Protein AF-A0A924ZFQ1-F1 (afdb_monomer)

Foldseek 3Di:
DVLLVVLVVCCVPDDDDVVNVVSLVVSLVPDDPPLSVLSVCVVVVNQDLPLDDLVLLLVLLCVQDPPVVLVVLCVVVVDSVVSSVVSDDPDPPPDDDDRPVNVSCQSRVDDSVCNSVSVVVND

Solvent-accessible surface area (backbone atoms only — not comparable to full-atom values): 7377 Å² total; per-residue (Å²): 51,68,71,57,53,53,48,53,54,48,57,72,76,49,73,58,69,69,57,45,49,50,53,51,53,53,49,57,72,73,39,58,83,63,36,37,58,51,53,51,26,56,77,70,70,69,59,82,49,88,71,70,43,72,69,56,55,52,51,61,46,48,76,77,36,58,64,70,59,48,50,54,48,36,70,72,64,73,39,71,69,60,38,45,62,72,67,50,71,84,63,76,88,80,72,81,80,56,50,50,46,59,54,52,49,49,57,63,71,45,49,76,86,53,37,64,61,56,53,64,73,73,98

Mean predicted aligned error: 4.25 Å

pLDDT: mean 91.39, std 8.22, range [56.69, 98.44]

Secondary structure (DSSP, 8-state):
-HHHHHHHHHHHH--SHHHHHHHHHHHHHHSPTTHHHHHHHHHTT----TT--HHHHHHHHHTTS-HHHHHHHHHHH--HHHHHHHHS----S-SPPPPHHHHHHHHHHS-TTTHHHHHHTT-

Structure (mmCIF, N/CA/C/O backbone):
data_AF-A0A924ZFQ1-F1
#
_entry.id   AF-A0A924ZFQ1-F1
#
loop_
_atom_site.group_PDB
_atom_site.id
_atom_site.type_symbol
_atom_site.label_atom_id
_atom_site.label_alt_id
_atom_site.label_comp_id
_atom_site.label_asym_id
_atom_site.label_entity_id
_atom_site.label_seq_id
_atom_site.pdbx_PDB_ins_code
_atom_site.Cartn_x
_atom_site.Cartn_y
_atom_site.Cartn_z
_atom_site.occupancy
_atom_site.B_iso_or_equiv
_atom_site.auth_seq_id
_atom_site.auth_comp_id
_atom_site.auth_asym_id
_atom_site.auth_atom_id
_atom_site.pdbx_PDB_model_num
ATOM 1 N N . MET A 1 1 ? -0.551 -9.044 -6.779 1.00 91.75 1 MET A N 1
ATOM 2 C CA . MET A 1 1 ? -0.277 -7.681 -6.301 1.00 91.75 1 MET A CA 1
ATOM 3 C C . MET A 1 1 ? 1.103 -7.611 -5.681 1.00 91.75 1 MET A C 1
ATOM 5 O O . MET A 1 1 ? 1.686 -6.532 -5.690 1.00 91.75 1 MET A O 1
ATOM 9 N N . LYS A 1 2 ? 1.677 -8.729 -5.209 1.00 91.25 2 LYS A N 1
ATOM 10 C CA . LYS A 1 2 ? 3.017 -8.768 -4.599 1.00 91.25 2 LYS A CA 1
ATOM 11 C C . LYS A 1 2 ? 4.109 -8.115 -5.457 1.00 91.25 2 LYS A C 1
ATOM 13 O O . LYS A 1 2 ? 5.034 -7.508 -4.928 1.00 91.25 2 LYS A O 1
ATOM 18 N N . ALA A 1 3 ? 4.039 -8.216 -6.788 1.00 94.38 3 ALA A N 1
ATOM 19 C CA . ALA A 1 3 ? 4.982 -7.523 -7.677 1.00 94.38 3 ALA A CA 1
ATOM 20 C C . ALA A 1 3 ? 4.882 -5.988 -7.580 1.00 94.38 3 ALA A C 1
ATOM 22 O O . ALA A 1 3 ? 5.909 -5.316 -7.515 1.00 94.38 3 ALA A O 1
ATOM 23 N N . PHE A 1 4 ? 3.665 -5.442 -7.531 1.00 97.12 4 PHE A N 1
ATOM 24 C CA . PHE A 1 4 ? 3.429 -4.004 -7.395 1.00 97.12 4 PHE A CA 1
ATOM 25 C C . PHE A 1 4 ? 3.811 -3.492 -6.002 1.00 97.12 4 PHE A C 1
ATOM 27 O O . PHE A 1 4 ? 4.497 -2.480 -5.898 1.00 97.12 4 PHE A O 1
ATOM 34 N N . ALA A 1 5 ? 3.464 -4.227 -4.940 1.00 94.5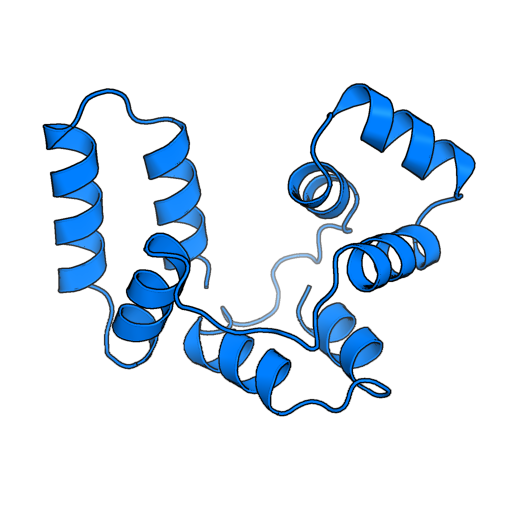0 5 ALA A N 1
ATOM 35 C CA . ALA A 1 5 ? 3.876 -3.895 -3.574 1.00 94.50 5 ALA A CA 1
ATOM 36 C C . ALA A 1 5 ? 5.409 -3.807 -3.449 1.00 94.50 5 ALA A C 1
ATOM 38 O O . ALA A 1 5 ? 5.940 -2.806 -2.970 1.00 94.50 5 ALA A O 1
ATOM 39 N N . ARG A 1 6 ? 6.133 -4.792 -4.006 1.00 95.81 6 ARG A N 1
ATOM 40 C CA . ARG A 1 6 ? 7.605 -4.771 -4.078 1.00 95.81 6 ARG A CA 1
ATOM 41 C C . ARG A 1 6 ? 8.151 -3.596 -4.888 1.00 95.81 6 ARG A C 1
ATOM 43 O O . ARG A 1 6 ? 9.224 -3.090 -4.573 1.00 95.81 6 ARG A O 1
ATOM 50 N N . LEU A 1 7 ? 7.460 -3.156 -5.943 1.00 97.94 7 LEU A N 1
ATOM 51 C CA . LEU A 1 7 ? 7.857 -1.946 -6.666 1.00 97.94 7 LEU A CA 1
ATOM 52 C C . LEU A 1 7 ? 7.752 -0.716 -5.755 1.00 97.94 7 LEU A C 1
ATOM 54 O O . LEU A 1 7 ? 8.713 0.046 -5.691 1.00 97.94 7 LEU A O 1
ATOM 58 N N . LEU A 1 8 ? 6.621 -0.528 -5.066 1.00 96.38 8 LEU A N 1
ATOM 59 C CA . LEU A 1 8 ? 6.399 0.621 -4.180 1.00 96.38 8 LEU A CA 1
ATOM 60 C C . LEU A 1 8 ? 7.448 0.686 -3.066 1.00 96.38 8 LEU A C 1
ATOM 62 O O . LEU A 1 8 ? 8.080 1.726 -2.888 1.00 96.38 8 LEU A O 1
ATOM 66 N N . GLU A 1 9 ? 7.699 -0.439 -2.398 1.00 95.19 9 GLU A N 1
ATOM 67 C CA . GLU A 1 9 ? 8.735 -0.557 -1.369 1.00 95.19 9 GLU A CA 1
ATOM 68 C C . GLU A 1 9 ? 10.114 -0.163 -1.920 1.00 95.19 9 GLU A C 1
ATOM 70 O O . GLU A 1 9 ? 10.788 0.725 -1.393 1.00 95.19 9 GLU A O 1
ATOM 75 N N . ARG A 1 10 ? 10.524 -0.743 -3.056 1.00 97.12 10 ARG A N 1
ATOM 76 C CA . ARG A 1 10 ? 11.817 -0.403 -3.667 1.00 97.12 10 ARG A CA 1
ATOM 77 C C . ARG A 1 10 ? 11.882 1.062 -4.086 1.00 97.12 10 ARG A C 1
ATOM 79 O O . ARG A 1 10 ? 12.938 1.669 -3.944 1.00 97.12 10 ARG A O 1
ATOM 86 N N . LEU A 1 11 ? 10.800 1.653 -4.590 1.00 97.44 11 LEU A N 1
ATOM 87 C CA . LEU A 1 11 ? 10.765 3.073 -4.956 1.00 97.44 11 LEU A CA 1
ATOM 88 C C . LEU A 1 11 ? 10.878 4.006 -3.743 1.00 97.44 11 LEU A C 1
ATOM 90 O O . LEU A 1 11 ? 11.473 5.083 -3.883 1.00 97.44 11 LEU A O 1
ATOM 94 N N . ALA A 1 12 ? 10.335 3.605 -2.590 1.00 94.69 12 ALA A N 1
ATOM 95 C CA . ALA A 1 12 ? 10.436 4.344 -1.335 1.00 94.69 12 ALA A CA 1
ATOM 96 C C . ALA A 1 12 ? 11.879 4.353 -0.808 1.00 94.69 12 ALA A C 1
ATOM 98 O O . ALA A 1 12 ? 12.410 5.417 -0.494 1.00 94.69 12 ALA A O 1
ATOM 99 N N . PHE A 1 13 ? 12.547 3.194 -0.813 1.00 96.00 13 PHE A N 1
ATOM 100 C CA . PHE A 1 13 ? 13.878 3.030 -0.212 1.00 96.00 13 PHE A CA 1
ATOM 101 C C . PHE A 1 13 ? 15.064 3.172 -1.186 1.00 96.00 13 PHE A C 1
ATOM 103 O O . PHE A 1 13 ? 16.217 3.188 -0.759 1.00 96.00 13 PHE A O 1
ATOM 110 N N . THR A 1 14 ? 14.830 3.307 -2.496 1.00 97.06 14 THR A N 1
ATOM 111 C CA . THR A 1 14 ? 15.909 3.511 -3.480 1.00 97.06 14 THR A CA 1
ATOM 112 C C . THR A 1 14 ? 16.212 4.994 -3.669 1.00 97.06 14 THR A C 1
ATOM 114 O O . THR A 1 14 ? 15.370 5.756 -4.140 1.00 97.06 14 THR A O 1
ATOM 117 N N . ALA A 1 15 ? 17.446 5.412 -3.390 1.00 95.31 15 ALA A N 1
ATOM 118 C CA . ALA A 1 15 ? 17.918 6.752 -3.726 1.00 95.31 15 ALA A CA 1
ATOM 119 C C . ALA A 1 15 ? 18.322 6.868 -5.209 1.00 95.31 15 ALA A C 1
ATOM 121 O O . ALA A 1 15 ? 18.736 5.902 -5.848 1.00 95.31 15 ALA A O 1
ATOM 122 N N 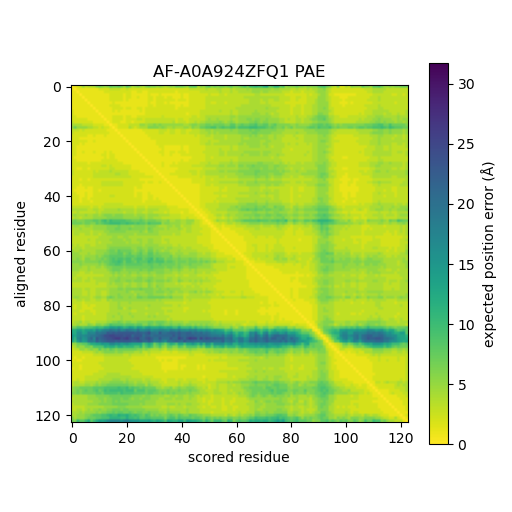. GLY A 1 16 ? 18.256 8.086 -5.751 1.00 96.75 16 GLY A N 1
ATOM 123 C CA . GLY A 1 16 ? 18.739 8.396 -7.097 1.00 96.75 16 GLY A CA 1
ATOM 124 C C . GLY A 1 16 ? 17.709 8.166 -8.208 1.00 96.75 16 GLY A C 1
ATOM 125 O O . GLY A 1 16 ? 17.080 7.116 -8.333 1.00 96.75 16 GLY A O 1
ATOM 126 N N . ARG A 1 17 ? 17.566 9.172 -9.078 1.00 97.50 17 ARG A N 1
ATOM 127 C CA . ARG A 1 17 ? 16.587 9.175 -10.176 1.00 97.50 17 ARG A CA 1
ATOM 128 C C . ARG A 1 17 ? 16.770 7.999 -11.137 1.00 97.50 17 ARG A C 1
ATOM 130 O O . ARG A 1 17 ? 15.799 7.326 -11.459 1.00 97.50 17 ARG A O 1
ATOM 137 N N . ASN A 1 18 ? 17.998 7.744 -11.586 1.00 98.19 18 ASN A N 1
ATOM 138 C CA . ASN A 1 18 ? 18.257 6.707 -12.590 1.00 98.19 18 ASN A CA 1
ATOM 139 C C . ASN A 1 18 ? 17.966 5.300 -12.051 1.00 98.19 18 ASN A C 1
ATOM 141 O O . ASN A 1 18 ? 17.410 4.484 -12.775 1.00 98.19 18 ASN A O 1
ATOM 145 N N . ALA A 1 19 ? 18.251 5.040 -10.771 1.00 97.94 19 ALA A N 1
ATOM 146 C CA . ALA A 1 19 ? 17.912 3.768 -10.141 1.00 97.94 19 ALA A CA 1
ATOM 147 C C . ALA A 1 19 ? 16.388 3.557 -10.088 1.00 97.94 19 ALA A C 1
ATOM 149 O O . ALA A 1 19 ? 15.904 2.500 -10.490 1.00 97.94 19 ALA A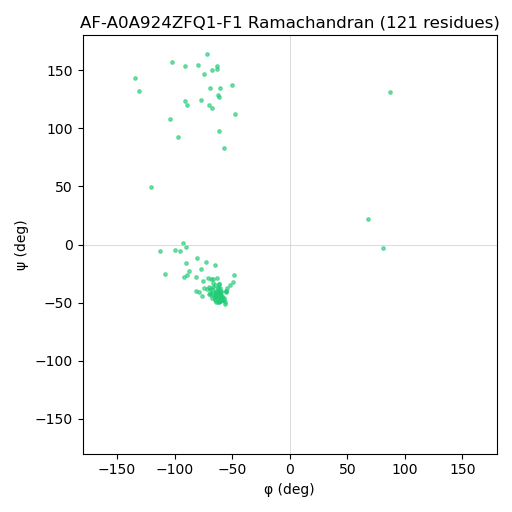 O 1
ATOM 150 N N . LYS A 1 20 ? 15.618 4.586 -9.700 1.00 98.12 20 LYS A N 1
ATOM 151 C CA . LYS A 1 20 ? 14.144 4.541 -9.742 1.00 98.12 20 LYS A CA 1
ATOM 152 C C . LYS A 1 20 ? 13.604 4.315 -11.158 1.00 98.12 20 LYS A C 1
ATOM 154 O O . LYS A 1 20 ? 12.689 3.516 -11.334 1.00 98.12 20 LYS A O 1
ATOM 159 N N . LEU A 1 21 ? 14.185 4.963 -12.172 1.00 98.25 21 LEU A N 1
ATOM 160 C CA . LEU A 1 21 ? 13.800 4.750 -13.574 1.00 98.25 21 LEU A CA 1
ATOM 161 C C . LEU A 1 21 ? 14.040 3.304 -14.022 1.00 98.25 21 LEU A C 1
ATOM 163 O O . LEU A 1 21 ? 13.175 2.728 -14.675 1.00 98.25 21 LEU A O 1
ATOM 167 N N . THR A 1 22 ? 15.159 2.694 -13.628 1.00 98.31 22 THR A N 1
ATOM 168 C CA . THR A 1 22 ? 15.437 1.279 -13.914 1.00 98.31 22 THR A CA 1
ATOM 169 C C . THR A 1 22 ? 14.401 0.353 -13.273 1.00 98.31 22 THR A C 1
ATOM 171 O O . THR A 1 22 ? 13.936 -0.581 -13.926 1.00 98.31 22 THR A O 1
ATOM 174 N N . LEU A 1 23 ? 13.996 0.617 -12.023 1.00 98.38 23 LEU A N 1
ATOM 175 C CA . LEU A 1 23 ? 12.947 -0.155 -11.340 1.00 98.38 23 LEU A CA 1
ATOM 176 C C . LEU A 1 23 ? 11.607 -0.075 -12.077 1.00 98.38 23 LEU A C 1
ATOM 178 O O . LEU A 1 23 ? 10.976 -1.104 -12.320 1.00 98.38 23 LEU A O 1
ATOM 182 N N . LEU A 1 24 ? 11.202 1.139 -12.459 1.00 98.31 24 LEU A N 1
ATOM 183 C CA . LEU A 1 24 ? 9.972 1.377 -13.211 1.00 98.31 24 LEU A CA 1
ATOM 184 C C . LEU A 1 24 ? 10.009 0.677 -14.573 1.00 98.31 24 LEU A C 1
ATOM 186 O O . LEU A 1 24 ? 9.077 -0.049 -14.910 1.00 98.31 24 LEU A O 1
ATOM 190 N N . ALA A 1 25 ? 11.094 0.846 -15.334 1.00 98.25 25 ALA A N 1
ATOM 191 C CA . ALA A 1 25 ? 11.251 0.233 -16.651 1.00 98.25 25 ALA A CA 1
ATOM 192 C C . ALA A 1 25 ? 11.175 -1.298 -16.575 1.00 98.25 25 ALA A C 1
ATOM 194 O O . ALA A 1 25 ? 10.447 -1.918 -17.350 1.00 98.25 25 ALA A O 1
ATOM 195 N N . HIS A 1 26 ? 11.870 -1.903 -15.607 1.00 98.31 26 HIS A N 1
ATOM 196 C CA . HIS A 1 26 ? 11.821 -3.345 -15.384 1.00 98.31 26 HIS A CA 1
ATOM 197 C C . HIS A 1 26 ? 10.400 -3.816 -15.051 1.00 98.31 26 HIS A C 1
ATOM 199 O O . HIS A 1 26 ? 9.907 -4.763 -15.660 1.00 98.31 26 HIS A O 1
ATOM 205 N N . TYR A 1 27 ? 9.726 -3.150 -14.109 1.00 98.44 27 TYR A N 1
ATOM 206 C CA . TYR A 1 27 ? 8.368 -3.519 -13.717 1.00 98.44 27 TYR A CA 1
ATOM 207 C C . TYR A 1 27 ? 7.392 -3.436 -14.896 1.00 98.44 27 TYR A C 1
ATOM 209 O O . TYR A 1 27 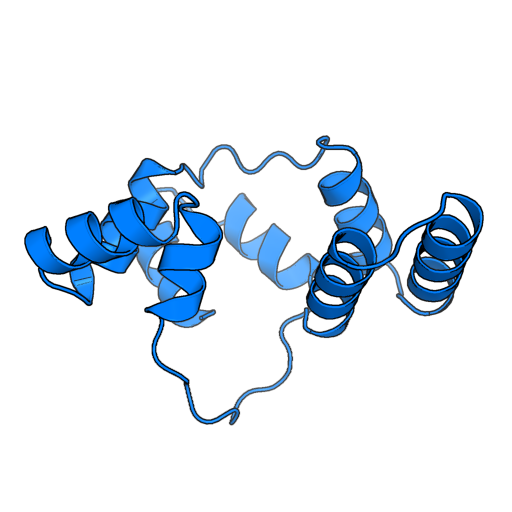? 6.627 -4.371 -15.128 1.00 98.44 27 TYR A O 1
ATOM 217 N N . PHE A 1 28 ? 7.437 -2.353 -15.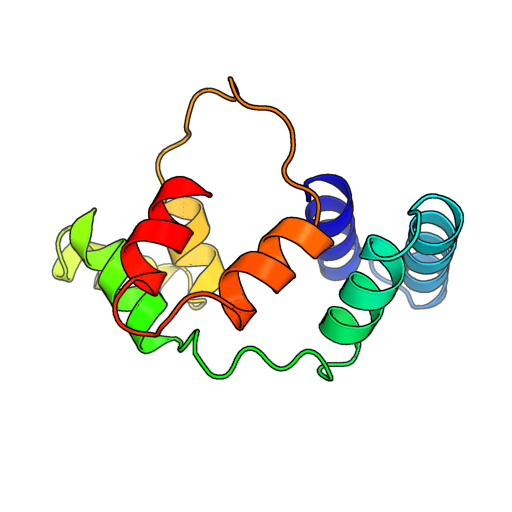675 1.00 98.25 28 PHE A N 1
ATOM 218 C CA . PHE A 1 28 ? 6.528 -2.163 -16.805 1.00 98.25 28 PHE A CA 1
ATOM 219 C C . PHE A 1 28 ? 6.819 -3.095 -17.987 1.00 98.25 28 PHE A C 1
ATOM 221 O O . PHE A 1 28 ? 5.888 -3.477 -18.695 1.00 98.25 28 PHE A O 1
ATOM 228 N N . ALA A 1 29 ? 8.069 -3.515 -18.180 1.00 98.00 29 ALA A N 1
ATOM 229 C CA . ALA A 1 29 ? 8.405 -4.537 -19.167 1.00 98.00 29 ALA A CA 1
ATOM 230 C C . ALA A 1 29 ? 7.881 -5.928 -18.766 1.00 98.00 29 ALA A C 1
ATOM 232 O O . ALA A 1 29 ? 7.410 -6.673 -19.621 1.00 98.00 29 ALA A O 1
ATOM 233 N N . ALA A 1 30 ? 7.943 -6.269 -17.475 1.00 97.19 30 ALA A N 1
ATOM 234 C CA . ALA A 1 30 ? 7.580 -7.595 -16.971 1.00 97.19 30 ALA A CA 1
ATOM 235 C C . ALA A 1 30 ? 6.085 -7.762 -16.636 1.00 97.19 30 ALA A C 1
ATOM 237 O O . ALA A 1 30 ? 5.589 -8.886 -16.599 1.00 97.19 30 ALA A O 1
ATOM 238 N N . THR A 1 31 ? 5.363 -6.670 -16.369 1.00 97.62 31 THR A N 1
ATOM 239 C CA . THR A 1 31 ? 3.958 -6.721 -15.931 1.00 97.62 31 THR A CA 1
ATOM 240 C C . THR A 1 31 ? 3.011 -6.663 -17.133 1.00 97.62 31 THR A C 1
ATOM 242 O O . THR A 1 31 ? 3.090 -5.701 -17.902 1.00 97.62 31 THR A O 1
ATOM 245 N N . PRO A 1 32 ? 2.104 -7.641 -17.311 1.00 96.31 32 PRO A N 1
ATOM 246 C CA . PRO A 1 32 ? 1.128 -7.624 -18.397 1.00 96.31 32 PRO A CA 1
ATOM 247 C C . PRO A 1 32 ? 0.028 -6.573 -18.179 1.00 96.31 32 PRO A C 1
ATOM 249 O O . PRO A 1 32 ? -0.188 -6.071 -17.072 1.00 96.31 32 PRO A O 1
ATOM 252 N N . ASP A 1 33 ? -0.699 -6.254 -19.248 1.00 96.44 33 ASP A N 1
ATOM 253 C CA . ASP A 1 33 ? -1.941 -5.489 -19.139 1.00 96.44 33 ASP A CA 1
ATOM 254 C C . ASP A 1 33 ? -3.068 -6.386 -18.583 1.00 96.44 33 ASP A C 1
ATOM 256 O O . ASP A 1 33 ? -3.087 -7.585 -18.874 1.0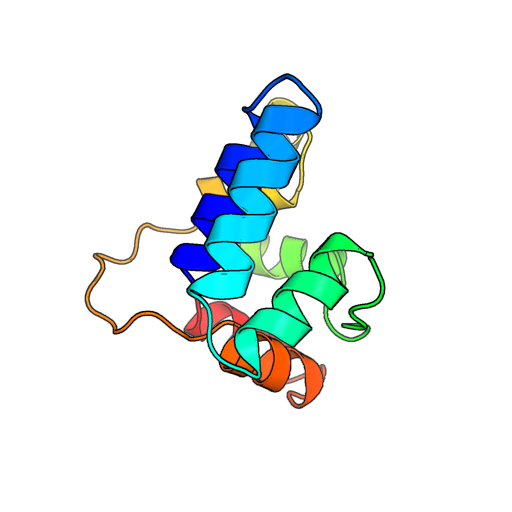0 96.44 33 ASP A O 1
ATOM 260 N N . PRO A 1 34 ? -4.017 -5.836 -17.800 1.00 96.25 34 PRO A N 1
ATOM 261 C CA . PRO A 1 34 ? -4.155 -4.417 -17.451 1.00 96.25 34 PRO A CA 1
ATOM 262 C C . PRO A 1 34 ? -3.401 -3.978 -16.178 1.00 96.25 34 PRO A C 1
ATOM 264 O O . PRO A 1 34 ? -3.418 -2.790 -15.853 1.00 96.25 34 PRO A O 1
ATOM 267 N N . ASP A 1 35 ? -2.717 -4.883 -15.466 1.00 97.31 35 ASP A N 1
ATOM 268 C CA . ASP A 1 35 ? -2.006 -4.585 -14.205 1.00 97.31 35 ASP A CA 1
ATOM 269 C C . ASP A 1 35 ? -0.983 -3.451 -14.354 1.00 97.31 35 ASP A C 1
ATOM 271 O O . ASP A 1 35 ? -0.890 -2.567 -13.500 1.00 97.31 35 ASP A O 1
ATOM 275 N N . ARG A 1 36 ? -0.242 -3.425 -15.465 1.00 96.94 36 ARG A N 1
ATOM 276 C CA . ARG A 1 36 ? 0.696 -2.338 -15.773 1.00 96.94 36 ARG A CA 1
ATOM 277 C C . ARG A 1 36 ? 0.014 -0.970 -15.858 1.00 96.94 36 ARG A C 1
ATOM 279 O O . ARG A 1 36 ? 0.546 0.001 -15.321 1.00 96.94 36 ARG A O 1
ATOM 286 N N . GLY A 1 37 ? -1.141 -0.888 -16.517 1.00 97.19 37 GLY A N 1
ATOM 287 C CA . GLY A 1 37 ? -1.902 0.356 -16.649 1.00 97.19 37 GLY A CA 1
ATOM 288 C C . GLY A 1 37 ? -2.405 0.862 -15.297 1.00 97.19 37 GLY A C 1
ATOM 289 O O . GLY A 1 37 ? -2.270 2.046 -14.988 1.00 97.19 37 GLY A O 1
ATOM 290 N N . TRP A 1 38 ? -2.896 -0.047 -14.452 1.00 97.62 38 TRP A N 1
ATOM 291 C CA . TRP A 1 38 ? -3.317 0.294 -13.093 1.00 97.62 38 TRP A CA 1
ATOM 292 C C . TRP A 1 38 ? -2.161 0.752 -12.210 1.00 97.62 38 TRP A C 1
ATOM 294 O O . TRP A 1 38 ? -2.302 1.737 -11.492 1.00 97.62 38 TRP A O 1
ATOM 304 N N . ALA A 1 39 ? -1.001 0.103 -12.304 1.00 97.69 39 ALA A N 1
ATOM 305 C CA . ALA A 1 39 ? 0.189 0.526 -11.575 1.00 97.69 39 ALA A CA 1
ATOM 306 C C . ALA A 1 39 ? 0.626 1.943 -11.969 1.00 97.69 39 ALA A C 1
ATOM 308 O O . ALA A 1 39 ? 0.950 2.749 -11.097 1.00 97.69 39 ALA A O 1
ATOM 309 N N . LEU A 1 40 ? 0.592 2.267 -13.268 1.00 97.44 40 LEU A N 1
ATOM 310 C CA . LEU A 1 40 ? 0.878 3.618 -13.745 1.00 97.44 40 LEU A CA 1
ATOM 311 C C . LEU A 1 40 ? -0.116 4.629 -13.161 1.00 97.44 40 LEU A C 1
ATOM 313 O O . LEU A 1 40 ? 0.319 5.633 -12.604 1.00 97.44 40 LEU A O 1
ATOM 317 N N . ALA A 1 41 ? -1.418 4.337 -13.225 1.00 97.12 41 ALA A N 1
ATOM 318 C CA . ALA A 1 41 ? -2.455 5.222 -12.699 1.00 97.12 41 ALA A CA 1
ATOM 319 C C . ALA A 1 41 ? -2.296 5.493 -11.192 1.00 97.12 41 ALA A C 1
ATOM 321 O O . ALA A 1 41 ? -2.436 6.635 -10.749 1.00 97.12 41 ALA A O 1
ATOM 322 N N . SER A 1 42 ? -1.947 4.465 -10.412 1.00 95.75 42 SER A N 1
ATOM 323 C CA . SER A 1 42 ? -1.636 4.599 -8.985 1.00 95.75 42 SER A CA 1
ATOM 324 C C . SER A 1 42 ? -0.431 5.511 -8.743 1.00 95.75 42 SER A C 1
ATOM 326 O O . SER A 1 42 ? -0.497 6.408 -7.908 1.00 95.75 42 SER A O 1
ATOM 328 N N . LEU A 1 43 ? 0.663 5.320 -9.490 1.00 96.25 43 LEU A N 1
ATOM 329 C CA . LEU A 1 43 ? 1.904 6.091 -9.329 1.00 96.25 43 LEU A CA 1
ATOM 330 C C . LEU A 1 43 ? 1.761 7.560 -9.750 1.00 96.25 43 LEU A C 1
ATOM 332 O O . LEU A 1 43 ? 2.452 8.419 -9.209 1.00 96.25 43 LEU A O 1
ATOM 336 N N . THR A 1 44 ? 0.884 7.855 -10.712 1.00 96.25 44 THR A N 1
ATOM 337 C CA . THR A 1 44 ? 0.629 9.223 -11.188 1.00 96.25 44 THR A CA 1
ATOM 338 C C . THR A 1 44 ? -0.532 9.913 -10.474 1.00 96.25 44 THR A C 1
ATOM 340 O O . THR A 1 44 ? -0.870 11.038 -10.832 1.00 96.25 44 THR A O 1
ATOM 343 N N . GLY A 1 45 ? -1.168 9.258 -9.497 1.00 93.62 45 GLY A N 1
ATOM 344 C CA . GLY A 1 45 ? -2.309 9.814 -8.763 1.00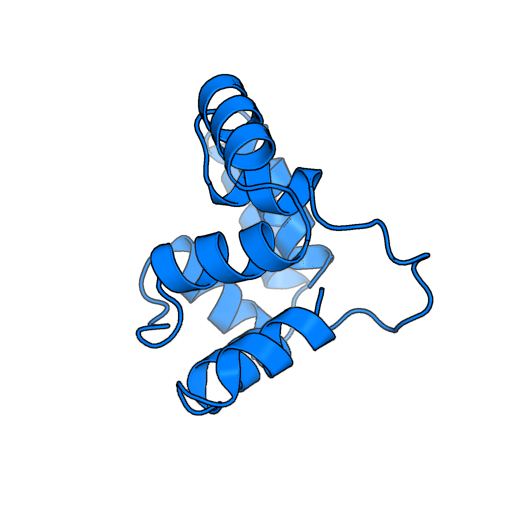 93.62 45 GLY A CA 1
ATOM 345 C C . GLY A 1 45 ? -3.580 9.983 -9.605 1.00 93.62 45 GLY A C 1
ATOM 346 O O . GLY A 1 45 ? -4.432 10.798 -9.270 1.00 93.62 45 GLY A O 1
ATOM 347 N N . THR A 1 46 ? -3.710 9.244 -10.711 1.00 95.19 46 THR A N 1
ATOM 348 C CA . THR A 1 46 ? -4.883 9.289 -11.605 1.00 95.19 46 THR A CA 1
ATOM 349 C C . THR A 1 46 ? -5.859 8.138 -11.362 1.00 95.19 46 THR A C 1
ATOM 351 O O . THR A 1 46 ? -6.934 8.103 -11.963 1.00 95.19 46 THR A O 1
ATOM 354 N N . LEU A 1 47 ? -5.510 7.198 -10.478 1.00 94.19 47 LEU A N 1
ATOM 355 C CA . LEU A 1 47 ? -6.411 6.144 -10.028 1.00 94.19 47 LEU A CA 1
ATOM 356 C C . LEU A 1 47 ? -7.518 6.725 -9.134 1.00 94.19 47 LEU A C 1
ATOM 358 O O . LEU A 1 47 ? -7.247 7.277 -8.071 1.00 94.19 47 LEU A O 1
ATOM 362 N N . ASP A 1 48 ? -8.772 6.547 -9.553 1.00 90.69 48 ASP A N 1
ATOM 363 C CA . ASP A 1 48 ? -9.946 7.042 -8.832 1.00 90.69 48 ASP A CA 1
ATOM 364 C C . ASP A 1 48 ? -10.674 5.911 -8.080 1.00 90.69 48 ASP A C 1
ATOM 366 O O . ASP A 1 48 ? -11.338 5.064 -8.685 1.00 90.69 48 ASP A O 1
ATOM 370 N N . LEU A 1 49 ? -10.553 5.912 -6.747 1.00 90.38 49 LEU A N 1
ATOM 371 C CA . LEU A 1 49 ? -11.187 4.964 -5.820 1.00 90.38 49 LEU A CA 1
ATOM 372 C C . LEU A 1 49 ? -12.093 5.688 -4.808 1.00 90.38 49 LEU A C 1
ATOM 374 O O . LEU A 1 49 ? -11.999 5.441 -3.609 1.00 90.38 49 LEU A O 1
ATOM 378 N N . ARG A 1 50 ? -12.991 6.580 -5.262 1.00 83.56 50 ARG A N 1
ATOM 379 C CA . ARG A 1 50 ? -13.844 7.432 -4.383 1.00 83.56 50 ARG A CA 1
ATOM 380 C C . ARG A 1 50 ? -14.568 6.708 -3.249 1.00 83.56 50 ARG A C 1
ATOM 382 O O . ARG A 1 50 ? -14.930 7.337 -2.259 1.00 83.56 50 ARG A O 1
ATOM 389 N N . GLN A 1 51 ? -14.847 5.417 -3.416 1.00 85.69 51 GLN A N 1
ATOM 390 C CA . GLN A 1 51 ? -15.558 4.627 -2.414 1.00 85.69 51 GLN A CA 1
ATOM 391 C C . GLN A 1 51 ? -14.667 4.224 -1.224 1.00 85.69 51 GLN A C 1
ATOM 393 O O . GLN A 1 51 ? -15.191 3.953 -0.145 1.00 85.69 51 GLN A O 1
ATOM 398 N N . VAL A 1 52 ? -13.340 4.231 -1.392 1.00 90.00 52 VAL A N 1
ATOM 399 C CA . VAL A 1 52 ? -12.355 3.859 -0.369 1.00 90.00 52 VAL A CA 1
ATOM 400 C C . VAL A 1 52 ? -11.837 5.122 0.323 1.00 90.00 52 VAL A C 1
ATOM 402 O O . VAL A 1 52 ? -10.894 5.759 -0.137 1.00 90.00 52 VAL A O 1
ATOM 405 N N . SER A 1 53 ? -12.465 5.514 1.434 1.00 90.75 53 SER A N 1
ATOM 406 C CA . SER A 1 53 ? -12.010 6.659 2.235 1.00 90.75 53 SER A CA 1
ATOM 407 C C . SER A 1 53 ? -11.029 6.241 3.342 1.00 90.75 53 SER A C 1
ATOM 409 O O . SER A 1 53 ? -11.144 5.135 3.875 1.00 90.75 53 SER A O 1
ATOM 411 N N . PRO A 1 54 ? -10.135 7.139 3.801 1.00 90.06 54 PRO A N 1
ATOM 412 C CA . PRO A 1 54 ? -9.304 6.885 4.983 1.00 90.06 54 PRO A CA 1
ATOM 413 C C . PRO A 1 54 ? -10.122 6.508 6.229 1.00 90.06 54 PRO A C 1
ATOM 415 O O . PRO A 1 54 ? -9.743 5.621 6.986 1.00 90.06 54 PRO A O 1
ATOM 418 N N . SER A 1 55 ? -11.294 7.126 6.415 1.00 90.88 55 SER A N 1
ATOM 419 C CA . SER A 1 55 ? -12.204 6.805 7.524 1.00 90.88 55 SER A CA 1
ATOM 420 C C . SER A 1 55 ? -12.772 5.384 7.455 1.00 90.88 55 SER A C 1
ATOM 422 O O . SER A 1 55 ? -12.950 4.751 8.493 1.00 90.88 55 SER A O 1
ATOM 424 N N . LEU A 1 56 ? -13.032 4.863 6.249 1.00 91.69 56 LEU A N 1
ATOM 425 C CA . LEU A 1 56 ? -13.454 3.477 6.057 1.00 91.69 56 LEU A CA 1
ATOM 426 C C . LEU A 1 56 ? -12.344 2.513 6.483 1.00 91.69 56 LEU A C 1
ATOM 428 O O . LEU A 1 56 ? -12.617 1.571 7.222 1.00 91.69 56 LEU A O 1
ATOM 432 N N . LEU A 1 57 ? -11.112 2.766 6.036 1.00 90.88 57 LEU A N 1
ATOM 433 C CA . LEU A 1 57 ? -9.951 1.936 6.361 1.00 90.88 57 LEU A CA 1
ATOM 434 C C . LEU A 1 57 ? -9.647 1.957 7.867 1.00 90.88 57 LEU A C 1
ATOM 436 O O . LEU A 1 57 ? -9.453 0.901 8.463 1.00 90.88 57 LEU A O 1
ATOM 440 N N . ARG A 1 58 ? -9.713 3.133 8.509 1.00 90.62 58 ARG A N 1
ATOM 441 C CA . ARG A 1 58 ? -9.569 3.257 9.969 1.00 90.62 58 ARG A CA 1
ATOM 442 C C . ARG A 1 58 ? -10.625 2.446 10.718 1.00 90.62 58 ARG A C 1
ATOM 444 O O . ARG A 1 58 ? -10.293 1.735 11.657 1.00 90.62 58 ARG A O 1
ATOM 451 N N . ARG A 1 59 ? -11.889 2.508 10.285 1.00 90.12 59 ARG A N 1
ATOM 452 C CA . ARG A 1 59 ? -12.971 1.719 10.892 1.00 90.12 59 ARG A CA 1
ATOM 453 C C . ARG A 1 59 ? -12.722 0.213 10.766 1.00 90.12 59 ARG A C 1
ATOM 455 O O . ARG A 1 59 ? -12.908 -0.499 11.740 1.00 90.12 59 ARG A O 1
ATOM 462 N N . LEU A 1 60 ? -12.272 -0.258 9.600 1.00 89.50 60 LEU A N 1
ATOM 463 C CA . LEU A 1 60 ? -11.946 -1.674 9.375 1.00 89.50 60 LEU A CA 1
ATOM 464 C C . LEU A 1 60 ? -10.831 -2.186 10.294 1.00 89.50 60 LEU A C 1
ATOM 466 O O . LEU A 1 60 ? -10.875 -3.331 10.745 1.00 89.50 60 LEU A O 1
ATOM 470 N N . ALA A 1 61 ? -9.832 -1.349 10.566 1.00 89.44 61 ALA A N 1
ATOM 471 C CA . ALA A 1 61 ? -8.777 -1.679 11.514 1.00 89.44 61 ALA A CA 1
ATOM 472 C C . ALA A 1 61 ? -9.280 -1.653 12.968 1.00 89.44 61 ALA A C 1
ATOM 474 O O . ALA A 1 61 ? -8.947 -2.547 13.742 1.00 89.44 61 ALA A O 1
ATOM 475 N N . GLY A 1 62 ? -10.151 -0.699 13.316 1.00 88.00 62 GLY A N 1
ATOM 476 C CA . GLY A 1 62 ? -10.797 -0.624 14.634 1.00 88.00 62 GLY A CA 1
ATOM 477 C C . GLY A 1 62 ? -11.737 -1.795 14.956 1.00 88.00 62 GLY A C 1
ATOM 478 O O . GLY A 1 62 ? -12.031 -2.042 16.117 1.00 88.00 62 GLY A O 1
ATOM 479 N N . GLU A 1 63 ? -12.184 -2.567 13.961 1.00 88.50 63 GLU A N 1
ATOM 480 C CA . GLU A 1 63 ? -12.908 -3.829 14.198 1.00 88.50 63 GLU A CA 1
ATOM 481 C C . GLU A 1 63 ? -11.992 -4.959 14.708 1.00 88.50 63 GLU A C 1
ATOM 483 O O . GLU A 1 63 ? -12.483 -5.978 15.190 1.00 88.50 63 GLU A O 1
ATOM 488 N N . ARG A 1 64 ? -10.666 -4.806 14.587 1.00 85.69 64 ARG A N 1
ATOM 489 C CA . ARG A 1 64 ? -9.664 -5.834 14.930 1.00 85.69 64 ARG A CA 1
ATOM 490 C C . ARG A 1 64 ? -8.867 -5.508 16.184 1.00 85.69 64 ARG A C 1
ATOM 492 O O . ARG A 1 64 ? -8.356 -6.420 16.828 1.00 85.69 64 ARG A O 1
ATOM 499 N N . VAL A 1 65 ? -8.742 -4.228 16.515 1.00 90.62 65 VAL A N 1
ATOM 500 C CA . VAL A 1 65 ? -7.953 -3.736 17.645 1.00 90.62 65 VAL A CA 1
ATOM 501 C C . VAL A 1 65 ? -8.768 -2.702 18.404 1.00 90.62 65 VAL A C 1
ATOM 503 O O . VAL A 1 65 ? -9.494 -1.917 17.801 1.00 90.62 65 VAL A O 1
ATOM 506 N N . ASP A 1 66 ? -8.631 -2.706 19.729 1.00 93.62 66 ASP A N 1
ATOM 507 C CA . ASP A 1 66 ? -9.206 -1.680 20.595 1.00 93.62 66 ASP A CA 1
ATOM 508 C C . ASP A 1 66 ? -8.846 -0.268 20.102 1.00 93.62 66 ASP A C 1
ATOM 510 O O . ASP A 1 66 ? -7.702 -0.001 19.731 1.00 93.62 66 ASP A O 1
ATOM 514 N N . GLU A 1 67 ? -9.818 0.644 20.118 1.00 92.56 67 GLU A N 1
ATOM 515 C CA . GLU A 1 67 ? -9.655 2.000 19.586 1.00 92.56 67 GLU A CA 1
ATOM 516 C C . GLU A 1 67 ? -8.469 2.731 20.228 1.00 92.56 67 GLU A C 1
ATOM 518 O O . GLU A 1 67 ? -7.682 3.371 19.529 1.00 92.56 6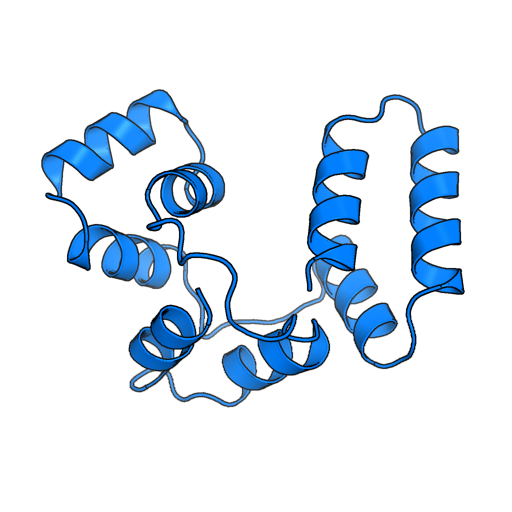7 GLU A O 1
ATOM 523 N N . LYS A 1 68 ? -8.269 2.574 21.543 1.00 95.12 68 LYS A N 1
ATOM 524 C CA . LYS A 1 68 ? -7.175 3.248 22.241 1.00 95.12 68 LYS A CA 1
ATOM 525 C C . LYS A 1 68 ? -5.816 2.677 21.853 1.00 95.12 68 LYS A C 1
ATOM 527 O O . LYS A 1 68 ? -4.847 3.430 21.763 1.00 95.12 68 LYS A O 1
ATOM 532 N N . LEU A 1 69 ? -5.733 1.366 21.635 1.00 94.69 69 LEU A N 1
ATOM 533 C CA . LEU A 1 69 ? -4.512 0.727 21.145 1.00 94.69 69 LEU A CA 1
ATOM 534 C C . LEU A 1 69 ? -4.210 1.145 19.706 1.00 94.69 69 LEU A C 1
ATOM 536 O O . LEU A 1 69 ? -3.061 1.465 19.412 1.00 94.69 69 LEU A O 1
ATOM 540 N N . PHE A 1 70 ? -5.227 1.212 18.843 1.00 94.50 70 PHE A N 1
ATOM 541 C CA . PHE A 1 70 ? -5.060 1.699 17.477 1.00 94.50 70 PHE A CA 1
ATOM 542 C C . PHE A 1 70 ? -4.523 3.133 17.460 1.00 94.50 70 PHE A C 1
ATOM 544 O O . PHE A 1 70 ? -3.570 3.415 16.738 1.00 94.50 70 PHE A O 1
ATOM 551 N N . ASP A 1 71 ? -5.088 4.023 18.279 1.00 94.75 71 ASP A N 1
ATOM 552 C CA . ASP A 1 71 ? -4.637 5.413 18.375 1.00 94.75 71 ASP A CA 1
ATOM 553 C C . ASP A 1 71 ? -3.173 5.512 18.821 1.00 94.75 71 ASP A C 1
ATOM 555 O O . ASP A 1 71 ? -2.402 6.251 18.218 1.00 94.75 71 ASP A O 1
ATOM 559 N N . LEU A 1 72 ? -2.757 4.727 19.822 1.00 96.06 72 LEU A N 1
ATOM 560 C CA . LEU A 1 72 ? -1.359 4.694 20.268 1.00 96.06 72 LEU A CA 1
ATOM 561 C C . LEU A 1 72 ? -0.411 4.162 19.185 1.00 96.06 72 LEU A C 1
ATOM 563 O O . LEU A 1 72 ? 0.691 4.686 19.023 1.00 96.06 72 LEU A O 1
ATOM 567 N N . SER A 1 73 ? -0.822 3.131 18.443 1.00 95.12 73 SER A N 1
ATOM 568 C CA . SER A 1 73 ? -0.049 2.611 17.312 1.00 95.12 73 SER A CA 1
ATOM 569 C C . SER A 1 73 ? 0.066 3.643 16.194 1.00 95.12 73 SER A C 1
ATOM 571 O O . SER A 1 73 ? 1.161 3.870 15.686 1.00 95.12 73 SER A O 1
ATOM 573 N N . TYR A 1 74 ? -1.040 4.302 15.848 1.00 95.12 74 TYR A N 1
ATOM 574 C CA . TYR A 1 74 ? -1.069 5.345 14.830 1.00 95.12 74 TYR A CA 1
ATOM 575 C C . TYR A 1 74 ? -0.206 6.550 15.217 1.00 95.12 74 TYR A C 1
ATOM 577 O O . TYR A 1 74 ? 0.567 7.026 14.389 1.00 95.12 74 TYR A O 1
ATOM 585 N N . ASP A 1 75 ? -0.279 7.006 16.470 1.00 96.50 75 ASP A N 1
ATOM 586 C CA . ASP A 1 75 ? 0.545 8.106 16.985 1.00 96.50 75 ASP A CA 1
ATOM 587 C C . ASP A 1 75 ? 2.046 7.776 16.924 1.00 96.50 75 ASP A C 1
ATOM 589 O O . ASP A 1 75 ? 2.866 8.663 16.688 1.00 96.50 75 ASP A O 1
ATOM 593 N N . PHE A 1 76 ? 2.417 6.506 17.121 1.00 96.62 76 PHE A N 1
ATOM 594 C CA . PHE A 1 76 ? 3.805 6.052 17.032 1.00 96.62 76 PHE A CA 1
ATOM 595 C C . PHE A 1 76 ? 4.308 5.927 15.585 1.00 96.62 76 PHE A C 1
ATOM 597 O O . PHE A 1 76 ? 5.431 6.338 15.296 1.00 96.62 76 PHE A O 1
ATOM 604 N N . VAL A 1 77 ? 3.503 5.357 14.682 1.00 96.31 77 VAL A N 1
ATOM 605 C CA . VAL A 1 77 ? 3.885 5.101 13.278 1.00 96.31 77 VAL A CA 1
ATOM 606 C C . VAL A 1 77 ? 3.795 6.372 12.426 1.00 96.31 77 VAL A C 1
ATOM 608 O O . VAL A 1 77 ? 4.669 6.634 11.605 1.00 96.31 77 VAL A O 1
ATOM 611 N N . GLY A 1 78 ? 2.756 7.186 12.618 1.00 94.88 78 GLY A N 1
ATOM 612 C CA . GLY A 1 78 ? 2.550 8.452 11.907 1.00 94.88 78 GLY A CA 1
ATOM 613 C C . GLY A 1 78 ? 1.938 8.333 10.505 1.00 94.88 78 GLY A C 1
ATOM 614 O O . GLY A 1 78 ? 1.652 9.360 9.888 1.00 94.88 78 GLY A O 1
ATOM 615 N N . ASP A 1 79 ? 1.691 7.117 10.010 1.00 94.38 79 ASP A N 1
ATOM 616 C CA . ASP A 1 79 ? 1.033 6.851 8.727 1.00 94.38 79 ASP A CA 1
ATOM 617 C C . ASP A 1 79 ? -0.096 5.821 8.876 1.00 94.38 79 ASP A C 1
ATOM 619 O O . ASP A 1 79 ? 0.061 4.767 9.495 1.00 94.38 79 ASP A O 1
ATOM 623 N N . LEU A 1 80 ? -1.266 6.127 8.302 1.00 93.19 80 LEU A N 1
ATOM 624 C CA . LEU A 1 80 ? -2.456 5.282 8.434 1.00 93.19 80 LEU A CA 1
ATOM 625 C C . LEU A 1 80 ? -2.298 3.962 7.676 1.00 93.19 80 LEU A C 1
ATOM 627 O O . LEU A 1 80 ? -2.720 2.924 8.181 1.00 93.19 80 LEU A O 1
ATOM 631 N N . ALA A 1 81 ? -1.737 3.996 6.467 1.00 90.94 81 ALA A N 1
ATOM 632 C CA . ALA A 1 81 ? -1.610 2.798 5.650 1.00 90.94 81 ALA A CA 1
ATOM 633 C C . ALA A 1 81 ? -0.601 1.829 6.277 1.00 90.94 81 ALA A C 1
ATOM 635 O O . ALA A 1 81 ? -0.895 0.640 6.385 1.00 90.94 81 ALA A O 1
ATOM 636 N N . GLU A 1 82 ? 0.531 2.342 6.758 1.00 92.56 82 GLU A N 1
ATOM 637 C CA . GLU A 1 82 ? 1.543 1.564 7.472 1.00 92.56 82 GLU A CA 1
ATOM 638 C C . GLU A 1 82 ? 1.001 1.005 8.794 1.00 92.56 82 GLU A C 1
ATOM 640 O O . GLU A 1 82 ? 1.157 -0.184 9.065 1.00 92.56 82 GLU A O 1
ATOM 645 N N . THR A 1 83 ? 0.266 1.807 9.574 1.00 94.50 83 THR A N 1
ATOM 646 C CA . THR A 1 83 ? -0.367 1.341 10.823 1.00 94.50 83 THR A CA 1
ATOM 647 C C . THR A 1 83 ? -1.325 0.180 10.562 1.00 94.50 83 THR A C 1
ATOM 649 O O . THR A 1 83 ? -1.287 -0.830 11.262 1.00 94.50 83 THR A O 1
ATOM 652 N N . ILE A 1 84 ? -2.178 0.296 9.538 1.00 92.25 84 ILE A N 1
ATOM 653 C CA . ILE A 1 84 ? -3.114 -0.771 9.167 1.00 92.25 84 ILE A CA 1
ATOM 654 C C . ILE A 1 84 ? -2.354 -2.010 8.694 1.00 92.25 84 ILE A C 1
ATOM 656 O O . ILE A 1 84 ? -2.700 -3.109 9.117 1.00 92.25 84 ILE A O 1
ATOM 660 N N . ALA A 1 85 ? -1.329 -1.845 7.855 1.00 89.31 85 ALA A N 1
ATOM 661 C CA . ALA A 1 85 ? -0.543 -2.958 7.331 1.00 89.31 85 ALA A CA 1
ATOM 662 C C . ALA A 1 85 ? 0.185 -3.742 8.436 1.00 89.31 85 ALA A C 1
ATOM 664 O O . ALA A 1 85 ? 0.248 -4.962 8.355 1.00 89.31 85 ALA A O 1
ATOM 665 N N . LEU A 1 86 ? 0.689 -3.064 9.473 1.00 89.75 86 LEU A N 1
ATOM 666 C CA . LEU A 1 86 ? 1.375 -3.695 10.609 1.00 89.75 86 LEU A CA 1
ATOM 667 C C . LEU A 1 86 ? 0.423 -4.388 11.592 1.00 89.75 86 LEU A C 1
ATOM 669 O O . LEU A 1 86 ? 0.805 -5.351 12.249 1.00 89.75 86 LEU A O 1
ATOM 673 N N . ILE A 1 87 ? -0.798 -3.870 11.734 1.00 88.94 87 ILE A N 1
ATOM 674 C CA . ILE A 1 87 ? -1.820 -4.434 12.624 1.00 88.94 87 ILE A CA 1
ATOM 675 C C . ILE A 1 87 ? -2.545 -5.611 11.968 1.00 88.94 87 ILE A C 1
ATOM 677 O O . ILE A 1 87 ? -3.078 -6.477 12.669 1.00 88.94 87 ILE A O 1
ATOM 681 N N . TRP A 1 88 ? -2.628 -5.624 10.636 1.00 86.00 88 TRP A N 1
ATOM 682 C CA . TRP A 1 88 ? -3.383 -6.651 9.941 1.00 86.00 88 TRP A CA 1
ATOM 683 C C . TRP A 1 88 ? -2.776 -8.032 10.215 1.00 86.00 88 TRP A C 1
ATOM 685 O O . TRP A 1 88 ? -1.566 -8.197 10.072 1.00 86.00 88 TRP A O 1
ATOM 695 N N . PRO A 1 89 ? -3.582 -9.021 10.642 1.00 77.25 89 PRO A N 1
ATOM 696 C CA . PRO A 1 89 ? -3.057 -10.329 10.995 1.00 77.25 89 PRO A CA 1
ATOM 697 C C . PRO A 1 89 ? -2.373 -10.972 9.790 1.00 77.25 89 PRO A C 1
ATOM 699 O O . PRO A 1 89 ? -2.947 -11.009 8.702 1.00 77.25 89 PRO A O 1
ATOM 702 N N . ASP A 1 90 ? -1.184 -11.532 10.014 1.00 71.19 90 ASP A N 1
ATOM 703 C CA . ASP A 1 90 ? -0.511 -12.380 9.036 1.00 71.19 90 ASP A CA 1
ATOM 704 C C . ASP A 1 90 ? -1.389 -13.604 8.763 1.00 71.19 90 ASP A C 1
ATOM 706 O O . ASP A 1 90 ? -1.393 -14.592 9.508 1.00 71.19 90 ASP A O 1
ATOM 710 N N . VAL A 1 91 ? -2.165 -13.556 7.682 1.00 60.22 91 VAL A N 1
ATOM 711 C CA . VAL A 1 91 ? -2.782 -14.762 7.145 1.00 60.22 91 VAL A CA 1
ATOM 712 C C . VAL A 1 91 ? -1.625 -15.596 6.620 1.00 60.22 91 VAL A C 1
ATOM 714 O O . VAL A 1 91 ? -0.897 -15.171 5.725 1.00 60.22 91 VAL A O 1
ATOM 717 N N . THR A 1 92 ? -1.425 -16.782 7.198 1.00 56.69 92 THR A N 1
ATOM 718 C CA . THR A 1 92 ? -0.472 -17.773 6.685 1.00 56.69 92 THR A CA 1
ATOM 719 C C . THR A 1 92 ? -0.720 -17.884 5.183 1.00 56.69 92 THR A C 1
ATOM 721 O O . THR A 1 92 ? -1.821 -18.279 4.800 1.00 56.69 92 THR A O 1
ATOM 724 N N . GLU A 1 93 ? 0.240 -17.444 4.355 1.00 61.16 93 GLU A N 1
ATOM 725 C CA . GLU A 1 93 ? 0.074 -17.215 2.911 1.00 61.16 93 GLU A CA 1
ATOM 726 C C . GLU A 1 93 ? -0.392 -18.491 2.185 1.00 61.16 93 GLU A C 1
ATOM 728 O O . GLU A 1 93 ? 0.403 -19.256 1.644 1.00 61.16 93 GLU A O 1
ATOM 733 N N . THR A 1 94 ? -1.693 -18.759 2.194 1.00 58.94 94 THR A N 1
ATOM 734 C CA . THR A 1 94 ? -2.284 -20.008 1.689 1.00 58.94 94 THR A CA 1
ATOM 735 C C . THR A 1 94 ? -3.122 -19.776 0.434 1.00 58.94 94 THR A C 1
ATOM 737 O O . THR A 1 94 ? -3.551 -20.736 -0.204 1.00 58.94 94 THR A O 1
ATOM 740 N N . GLY A 1 95 ? -3.309 -18.512 0.034 1.00 68.19 95 GLY A N 1
ATOM 741 C CA . GLY A 1 95 ? -4.032 -18.112 -1.171 1.00 68.19 95 GLY A CA 1
ATOM 742 C C . GLY A 1 95 ? -3.121 -17.707 -2.342 1.00 68.19 95 GLY A C 1
ATOM 743 O O . GLY A 1 95 ? -1.972 -17.306 -2.135 1.00 68.19 95 GLY A O 1
ATOM 744 N N . PRO A 1 96 ? -3.622 -17.788 -3.590 1.00 78.69 96 PRO A N 1
ATOM 745 C CA . PRO A 1 96 ? -2.926 -17.249 -4.756 1.00 78.69 96 PRO A CA 1
ATOM 746 C C . PRO A 1 96 ? -2.766 -15.722 -4.659 1.00 78.69 96 PRO A C 1
ATOM 748 O O . PRO A 1 96 ? -3.604 -15.036 -4.078 1.00 78.69 96 PRO A O 1
ATOM 751 N N . ASP A 1 97 ? -1.703 -15.178 -5.264 1.00 87.12 97 ASP A N 1
ATOM 752 C CA . ASP A 1 97 ? -1.518 -13.723 -5.361 1.00 87.12 97 ASP A CA 1
ATOM 753 C C . ASP A 1 97 ? -2.676 -13.092 -6.154 1.00 87.12 97 ASP A C 1
ATOM 755 O O . ASP A 1 97 ? -2.962 -13.497 -7.280 1.00 87.12 97 ASP A O 1
ATOM 759 N N . VAL A 1 98 ? -3.327 -12.082 -5.581 1.00 89.38 98 VAL A N 1
ATOM 760 C CA . VAL A 1 98 ? -4.435 -11.349 -6.217 1.00 89.38 98 VAL A CA 1
ATOM 761 C C . VAL A 1 98 ? -3.858 -10.380 -7.249 1.00 89.38 98 VAL A C 1
ATOM 763 O O . VAL A 1 98 ? -3.016 -9.593 -6.859 1.00 89.38 98 VAL A O 1
ATOM 766 N N . PRO A 1 99 ? -4.211 -10.347 -8.542 1.00 93.88 99 PRO A N 1
ATOM 767 C CA . PRO A 1 99 ? -3.692 -9.336 -9.478 1.00 93.88 99 PRO A CA 1
ATOM 768 C C . PRO A 1 99 ? -4.100 -7.899 -9.113 1.00 93.88 99 PRO A C 1
ATOM 770 O O . PRO A 1 99 ? -5.145 -7.678 -8.498 1.00 93.88 99 PRO A O 1
ATOM 773 N N . LEU A 1 100 ? -3.303 -6.898 -9.509 1.00 95.31 100 LEU A N 1
ATOM 774 C CA . LEU A 1 100 ? -3.610 -5.490 -9.200 1.00 95.31 100 LEU A CA 1
ATOM 775 C C . LEU A 1 100 ? -4.924 -5.054 -9.848 1.00 95.31 100 LEU A C 1
ATOM 777 O O . LEU A 1 100 ? -5.731 -4.375 -9.216 1.00 95.31 100 LEU A O 1
ATOM 781 N N . ALA A 1 101 ? -5.167 -5.480 -11.085 1.00 96.31 101 ALA A N 1
ATOM 782 C CA . ALA A 1 101 ? -6.415 -5.203 -11.773 1.00 96.31 101 ALA A CA 1
ATOM 783 C C . ALA A 1 101 ? -7.623 -5.773 -11.035 1.00 96.31 101 ALA A C 1
ATOM 785 O O . ALA A 1 101 ? -8.641 -5.093 -10.944 1.00 96.31 101 ALA A O 1
ATOM 786 N N . GLN A 1 102 ? -7.503 -6.981 -10.476 1.00 94.56 102 GLN A N 1
ATOM 787 C CA . GLN A 1 102 ? -8.590 -7.609 -9.728 1.00 94.56 102 GLN A CA 1
ATOM 788 C C . GLN A 1 102 ? -8.921 -6.804 -8.468 1.00 94.56 102 GLN A C 1
ATOM 790 O O . GLN A 1 102 ? -10.091 -6.551 -8.192 1.00 94.56 102 GLN A O 1
ATOM 795 N N . ALA A 1 103 ? -7.900 -6.343 -7.740 1.00 93.69 103 ALA A N 1
ATOM 796 C CA . ALA A 1 103 ? -8.092 -5.486 -6.576 1.00 93.69 103 ALA A CA 1
ATOM 797 C C . ALA A 1 103 ? -8.763 -4.158 -6.944 1.00 93.69 103 ALA A C 1
ATOM 799 O O . ALA A 1 103 ? -9.766 -3.776 -6.347 1.00 93.69 103 ALA A O 1
ATOM 800 N N . VAL A 1 104 ? -8.254 -3.469 -7.969 1.00 94.94 104 VAL A N 1
ATOM 801 C CA . VAL A 1 104 ? -8.833 -2.200 -8.429 1.00 94.94 104 VAL A CA 1
ATOM 802 C C . VAL A 1 104 ? -10.276 -2.389 -8.891 1.00 94.94 104 VAL A C 1
ATOM 804 O O . VAL A 1 104 ? -11.138 -1.579 -8.552 1.00 94.94 104 VAL A O 1
ATOM 807 N N . GLN A 1 105 ? -10.554 -3.453 -9.643 1.00 93.94 105 GLN A N 1
ATOM 808 C CA . GLN A 1 105 ? -11.896 -3.768 -10.110 1.00 93.94 105 GLN A CA 1
ATOM 809 C C . GLN A 1 105 ? -12.847 -3.982 -8.930 1.00 93.94 105 GLN A C 1
ATOM 811 O O . GLN A 1 105 ? -13.889 -3.329 -8.871 1.00 93.94 105 GLN A O 1
ATOM 816 N N . LEU A 1 106 ? -12.451 -4.799 -7.949 1.00 92.88 106 LEU A N 1
ATOM 817 C CA . LEU A 1 106 ? -13.247 -5.036 -6.749 1.00 92.88 106 LEU A CA 1
ATOM 818 C C . LEU A 1 106 ? -13.573 -3.722 -6.029 1.00 92.88 106 LEU A C 1
ATOM 820 O O . LEU A 1 106 ? -14.735 -3.460 -5.729 1.00 92.88 106 LEU A O 1
ATOM 824 N N . LEU A 1 107 ? -12.575 -2.869 -5.791 1.00 93.25 107 LEU A N 1
ATOM 825 C CA . LEU A 1 107 ? -12.764 -1.607 -5.068 1.00 93.25 107 LEU A CA 1
ATOM 826 C C . LEU A 1 107 ? -13.639 -0.599 -5.829 1.00 93.25 107 LEU A C 1
ATOM 828 O O . LEU A 1 107 ? -14.315 0.221 -5.206 1.00 93.25 107 LEU A O 1
ATOM 832 N N . ARG A 1 108 ? -13.632 -0.635 -7.167 1.00 92.00 108 ARG A N 1
ATOM 833 C CA . ARG A 1 108 ? -14.443 0.261 -8.005 1.00 92.00 108 ARG A CA 1
ATOM 834 C C . ARG A 1 108 ? -15.885 -0.209 -8.150 1.00 92.00 108 ARG A C 1
ATOM 836 O O . ARG A 1 108 ? -16.784 0.630 -8.151 1.00 92.00 108 ARG A O 1
ATOM 843 N N . GLU A 1 109 ? -16.092 -1.514 -8.297 1.00 92.00 109 GLU A N 1
ATOM 844 C CA . GLU A 1 109 ? -17.398 -2.114 -8.599 1.00 92.00 10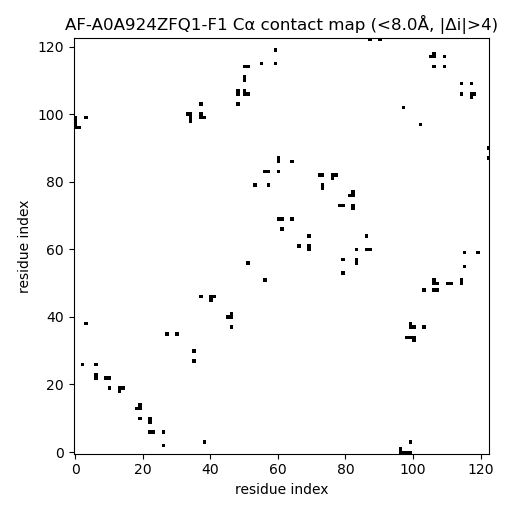9 GLU A CA 1
ATOM 845 C C . GLU A 1 109 ? -18.204 -2.447 -7.341 1.00 92.00 109 GLU A C 1
ATOM 847 O O . GLU A 1 109 ? -19.436 -2.454 -7.378 1.00 92.00 109 GLU A O 1
ATOM 852 N N . THR A 1 110 ? -17.535 -2.683 -6.209 1.00 93.25 110 THR A N 1
ATOM 853 C CA . THR A 1 110 ? -18.226 -2.982 -4.954 1.00 93.25 110 THR A CA 1
ATOM 854 C C . THR A 1 110 ? -18.963 -1.747 -4.447 1.00 93.25 110 THR A C 1
ATOM 856 O O . THR A 1 110 ? -18.425 -0.640 -4.420 1.00 93.25 110 THR A O 1
ATOM 859 N N . SER A 1 111 ? -20.212 -1.931 -4.019 1.00 89.62 111 SER A N 1
ATOM 860 C CA . SER A 1 111 ? -20.995 -0.855 -3.415 1.00 89.62 111 SER A CA 1
ATOM 861 C C . SER A 1 111 ? -20.411 -0.438 -2.063 1.00 89.62 111 SER A C 1
ATOM 863 O O . SER A 1 111 ? -19.898 -1.264 -1.309 1.00 89.62 111 SER A O 1
ATOM 865 N N . LYS A 1 112 ? -20.581 0.833 -1.687 1.00 86.06 112 LYS A N 1
ATOM 866 C CA . LYS A 1 112 ? -20.139 1.371 -0.388 1.00 86.06 112 LYS A CA 1
ATOM 867 C C . LYS A 1 112 ? -20.558 0.523 0.826 1.00 86.06 112 LYS A C 1
ATOM 869 O O . LYS A 1 112 ? -19.833 0.487 1.816 1.00 86.06 112 LYS A O 1
ATOM 874 N N . ALA A 1 113 ? -21.714 -0.143 0.762 1.00 87.94 113 ALA A N 1
ATOM 875 C CA . ALA A 1 113 ? -22.214 -0.999 1.838 1.00 87.94 113 ALA A CA 1
ATOM 876 C C . ALA A 1 113 ? -21.469 -2.343 1.937 1.00 87.94 113 ALA A C 1
ATOM 878 O O . ALA A 1 113 ? -21.217 -2.810 3.042 1.00 87.94 113 ALA A O 1
ATOM 879 N N . ALA A 1 114 ? -21.097 -2.945 0.802 1.00 89.94 114 ALA A N 1
ATOM 880 C CA . ALA A 1 114 ? -20.398 -4.233 0.747 1.00 89.94 114 ALA A CA 1
ATOM 881 C C . ALA A 1 114 ? -18.863 -4.097 0.782 1.00 89.94 114 ALA A C 1
ATOM 883 O O . ALA A 1 114 ? -18.156 -5.062 1.064 1.00 89.94 114 ALA A O 1
ATOM 884 N N . LEU A 1 115 ? -18.347 -2.892 0.530 1.00 89.75 115 LEU A N 1
ATOM 885 C CA . LEU A 1 115 ? -16.919 -2.599 0.453 1.00 89.75 115 LEU A CA 1
ATOM 886 C C . LEU A 1 115 ? -16.111 -2.994 1.705 1.00 89.75 115 LEU A C 1
ATOM 888 O O . LEU A 1 115 ? -15.022 -3.534 1.522 1.00 89.75 115 LEU A O 1
ATOM 892 N N . PRO A 1 116 ? -16.601 -2.807 2.953 1.00 89.56 116 PRO A N 1
ATOM 893 C CA . PRO A 1 116 ? -15.872 -3.255 4.139 1.00 89.56 116 PRO A CA 1
ATOM 894 C C . PRO A 1 116 ? -15.570 -4.762 4.111 1.00 89.56 116 PRO A C 1
ATOM 896 O O . PRO A 1 116 ? -14.426 -5.170 4.297 1.00 89.56 116 PRO A O 1
ATOM 899 N N . ALA A 1 117 ? -16.582 -5.581 3.807 1.00 88.50 117 ALA A N 1
ATOM 900 C CA . ALA A 1 117 ? -16.441 -7.032 3.744 1.00 88.50 117 ALA A CA 1
ATOM 901 C C . ALA A 1 117 ? -15.551 -7.471 2.571 1.00 88.50 117 ALA A C 1
ATOM 903 O O . ALA A 1 117 ? -14.746 -8.386 2.719 1.00 88.50 117 ALA A O 1
ATOM 904 N N . ALA A 1 118 ? -15.657 -6.792 1.424 1.00 89.25 118 ALA A N 1
ATOM 905 C CA . ALA A 1 118 ? -14.822 -7.067 0.258 1.00 89.25 118 ALA A CA 1
ATOM 906 C C . ALA A 1 118 ? -13.331 -6.792 0.526 1.00 89.25 118 ALA A C 1
ATOM 908 O O . ALA A 1 118 ? -12.492 -7.617 0.179 1.00 89.25 118 ALA A O 1
ATOM 909 N N . ILE A 1 119 ? -13.002 -5.672 1.185 1.00 87.06 119 ILE A N 1
ATOM 910 C CA . ILE A 1 119 ? -11.622 -5.347 1.585 1.00 87.06 119 ILE A CA 1
ATOM 911 C C . ILE A 1 119 ? -11.113 -6.365 2.609 1.00 87.06 119 ILE A C 1
ATOM 913 O O . ILE A 1 119 ? -10.015 -6.890 2.455 1.00 87.06 119 ILE A O 1
ATOM 917 N N . ALA A 1 120 ? -11.918 -6.681 3.626 1.00 83.38 120 ALA A N 1
ATOM 918 C CA . ALA A 1 120 ? -11.535 -7.631 4.666 1.00 83.38 120 ALA A CA 1
ATOM 919 C C . ALA A 1 120 ? -11.291 -9.055 4.139 1.00 83.38 120 ALA A C 1
ATOM 921 O O . ALA A 1 120 ? -10.506 -9.776 4.734 1.00 83.38 120 ALA A O 1
ATOM 922 N N . GLY A 1 121 ? -11.959 -9.465 3.056 1.00 80.81 121 GLY A N 1
ATOM 923 C CA . GLY A 1 121 ? -11.732 -10.765 2.417 1.00 80.81 121 GLY A CA 1
ATOM 924 C C . GLY A 1 121 ? -10.516 -10.815 1.484 1.00 80.81 121 GLY A C 1
ATOM 925 O O . GLY A 1 121 ? -10.145 -11.901 1.047 1.00 80.81 121 GLY A O 1
ATOM 926 N N . MET A 1 122 ? -9.921 -9.666 1.146 1.00 77.50 122 MET A N 1
ATOM 927 C CA . MET A 1 122 ? -8.708 -9.580 0.321 1.00 77.50 122 MET A CA 1
ATOM 928 C C . MET A 1 122 ? -7.408 -9.569 1.130 1.00 77.50 122 MET A C 1
ATOM 930 O O . MET A 1 122 ? -6.367 -9.916 0.569 1.00 77.50 122 MET A O 1
ATOM 934 N N . LEU A 1 123 ? -7.465 -9.077 2.369 1.00 70.19 123 LEU A N 1
ATOM 935 C CA . LEU A 1 123 ? -6.326 -8.858 3.259 1.00 70.19 123 LEU A CA 1
ATOM 936 C C . LEU A 1 123 ? -6.188 -10.021 4.246 1.00 70.19 123 LEU A C 1
ATOM 938 O O . LEU A 1 123 ? -5.072 -10.558 4.356 1.00 70.19 123 LEU A O 1
#

Radius of gyration: 15.86 Å; Cα contacts (8 Å, |Δi|>4): 73; chains: 1; bounding box: 41×30×41 Å

Sequence (123 aa):
MKAFARLLERLAFTAGRNAKLTLLAHYFAATPDPDRGWALASLTGTLDLRQVSPSLLRRLAGERVDEKLFDLSYDFVGDLAETIALIWPDVTETGPDVPLAQAVQLLRETSKAALPAAIAGML